Protein AF-A0A1D6FME1-F1 (afdb_monomer)

Solvent-accessible surface area (backbone atoms only — not comparable to full-atom values): 9270 Å² total; per-residue (Å²): 106,72,67,58,55,47,51,51,52,48,49,58,54,49,44,64,70,70,42,86,49,68,69,59,39,51,49,53,42,50,51,54,16,51,52,27,38,52,53,13,53,53,43,39,75,75,68,51,72,83,34,79,93,74,58,26,70,36,45,51,28,34,52,51,11,54,50,34,51,51,50,50,53,51,46,43,42,42,75,70,69,57,60,49,79,87,48,49,49,59,48,29,30,60,70,31,39,67,59,52,49,54,48,56,73,67,40,47,66,65,52,58,40,48,69,48,47,63,96,42,88,90,44,19,47,53,59,52,53,45,52,50,39,20,61,75,58,76,30,67,71,57,12,53,51,50,52,54,50,49,51,54,50,50,50,28,51,53,22,41,52,35,55,77,68,68,62,69,86,80,133

pLDDT: mean 84.43, std 9.52, range [51.56, 96.75]

Organism: Zea mays (NCBI:txid4577)

Mean predicted aligned error: 7.83 Å

Sequence (171 aa):
MAVVTCFVGLFFGHVLIHCKNHSQRMLIWLLASVVLTISAYLVLLLGMPFSKPLYTVNYMLLTGGVSGFLLLLLYYIVDVIHIKKPFVLFQWMGMNALIVYVLAACELFPTLIQGFYWRSPENNLVDVTESLLQAIFQSKRWGTLVFVLLEIVFWCLAAGFLHMKGVYLKL

Structure (mmCIF, N/CA/C/O backbo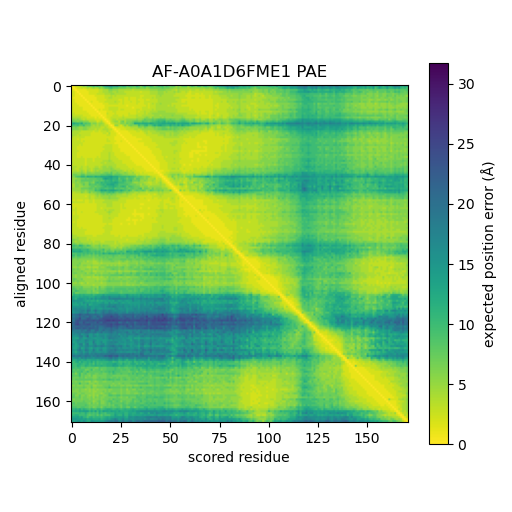ne):
data_AF-A0A1D6FME1-F1
#
_entry.id   AF-A0A1D6FME1-F1
#
loop_
_atom_site.group_PDB
_atom_site.id
_atom_site.type_symbol
_atom_site.label_atom_id
_atom_site.label_alt_id
_atom_site.label_comp_id
_atom_site.label_asym_id
_atom_site.label_entity_id
_atom_site.label_seq_id
_atom_site.pdbx_PDB_ins_code
_atom_site.Cartn_x
_atom_site.Cartn_y
_atom_site.Cartn_z
_atom_site.occupancy
_atom_site.B_iso_or_equiv
_atom_site.auth_seq_id
_atom_site.auth_comp_id
_atom_site.auth_asym_id
_atom_site.auth_atom_id
_atom_site.pdbx_PDB_model_num
ATOM 1 N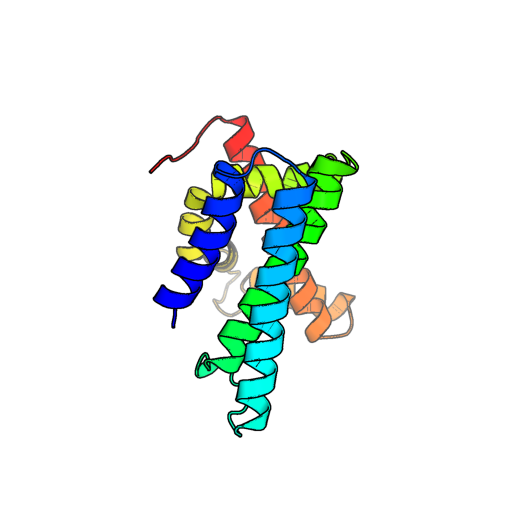 N . MET A 1 1 ? -5.558 -18.234 -4.008 1.00 75.19 1 MET A N 1
ATOM 2 C CA . MET A 1 1 ? -4.825 -17.218 -3.216 1.00 75.19 1 MET A CA 1
ATOM 3 C C . MET A 1 1 ? -5.478 -15.843 -3.277 1.00 75.19 1 MET A C 1
ATOM 5 O O . MET A 1 1 ? -5.856 -15.346 -2.228 1.00 75.19 1 MET A O 1
ATOM 9 N N . ALA A 1 2 ? -5.718 -15.276 -4.467 1.00 82.06 2 ALA A N 1
ATOM 10 C CA . ALA A 1 2 ? -6.336 -13.947 -4.625 1.00 82.06 2 ALA A CA 1
ATOM 11 C C . ALA A 1 2 ? -7.697 -13.770 -3.911 1.00 82.06 2 ALA A C 1
ATOM 13 O O . ALA A 1 2 ? -7.972 -12.725 -3.325 1.00 82.06 2 ALA A O 1
ATOM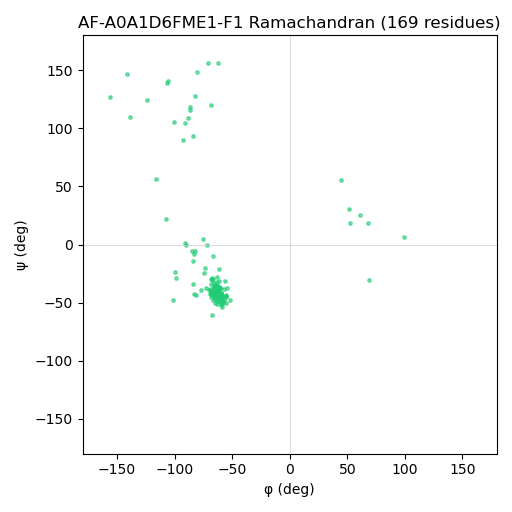 14 N N . VAL A 1 3 ? -8.536 -14.811 -3.904 1.00 86.81 3 VAL A N 1
ATOM 15 C CA . VAL A 1 3 ? -9.827 -14.798 -3.193 1.00 86.81 3 VAL A CA 1
ATOM 16 C C . VAL A 1 3 ? -9.629 -14.650 -1.679 1.00 86.81 3 VAL A C 1
ATOM 18 O O . VAL A 1 3 ? -10.311 -13.858 -1.041 1.00 86.81 3 VAL A O 1
ATOM 21 N N . VAL A 1 4 ? -8.646 -15.350 -1.101 1.00 87.06 4 VAL A N 1
ATOM 22 C CA . VAL A 1 4 ? -8.357 -15.291 0.342 1.00 87.06 4 VAL A CA 1
ATOM 23 C C . VAL A 1 4 ? -7.843 -13.908 0.734 1.00 87.06 4 VAL A C 1
ATOM 25 O O . VAL A 1 4 ? -8.311 -13.341 1.715 1.00 87.06 4 VAL A O 1
ATOM 28 N N . THR A 1 5 ? -6.947 -13.313 -0.057 1.00 88.75 5 THR A N 1
ATOM 29 C CA . THR A 1 5 ? -6.493 -11.934 0.184 1.00 88.75 5 THR A CA 1
ATOM 30 C C . THR A 1 5 ? -7.609 -10.912 0.052 1.00 88.75 5 THR A C 1
ATOM 32 O O . THR A 1 5 ? -7.646 -9.956 0.822 1.00 88.75 5 THR A O 1
ATOM 35 N N . CYS A 1 6 ? -8.543 -11.126 -0.879 1.00 91.00 6 CYS A N 1
ATOM 36 C CA . CYS A 1 6 ? -9.729 -10.288 -1.002 1.00 91.00 6 CYS A CA 1
ATOM 37 C C . CYS A 1 6 ? -10.588 -10.374 0.266 1.00 91.00 6 CYS A C 1
ATOM 39 O O . CYS A 1 6 ? -10.930 -9.340 0.831 1.00 91.00 6 CYS A O 1
ATOM 41 N N . PHE A 1 7 ? -10.846 -11.581 0.781 1.00 93.25 7 PHE A N 1
ATOM 42 C CA . PHE A 1 7 ? -11.581 -11.757 2.036 1.00 93.25 7 PHE A CA 1
ATOM 43 C C . PHE A 1 7 ? -10.872 -11.142 3.244 1.00 93.25 7 PHE A C 1
ATOM 45 O O . PHE A 1 7 ? -11.535 -10.530 4.078 1.00 93.25 7 PHE A O 1
ATOM 52 N N . VAL A 1 8 ? -9.541 -11.245 3.330 1.00 92.44 8 VAL A N 1
ATOM 53 C CA . VAL A 1 8 ? -8.768 -10.552 4.372 1.00 92.44 8 VAL A CA 1
ATOM 54 C C . VAL A 1 8 ? -8.990 -9.041 4.268 1.00 92.44 8 VAL A C 1
ATOM 56 O O . VAL A 1 8 ? -9.353 -8.415 5.259 1.00 92.44 8 VAL A O 1
ATOM 59 N N . GLY A 1 9 ? -8.867 -8.454 3.075 1.00 92.50 9 GLY A N 1
ATOM 60 C CA . GLY A 1 9 ? -9.141 -7.029 2.863 1.00 92.50 9 GLY A CA 1
ATOM 61 C C . GLY A 1 9 ? -10.577 -6.630 3.229 1.00 92.50 9 GLY A C 1
ATOM 62 O O . GLY A 1 9 ? -10.785 -5.644 3.940 1.00 92.50 9 GLY A O 1
ATOM 63 N N . LEU A 1 10 ? -11.563 -7.433 2.818 1.00 93.81 10 LEU A N 1
ATOM 64 C CA . LEU A 1 10 ? -12.971 -7.239 3.172 1.00 93.81 10 LEU A CA 1
ATOM 65 C C . LEU A 1 10 ? -13.193 -7.303 4.683 1.00 93.81 10 LEU A C 1
ATOM 67 O O . LEU A 1 10 ? -13.967 -6.508 5.202 1.00 93.81 10 LEU A O 1
ATOM 71 N N . PHE A 1 11 ? -12.496 -8.181 5.407 1.00 94.31 11 PHE A N 1
ATOM 72 C CA . PHE A 1 11 ? -12.564 -8.236 6.867 1.00 94.31 11 PHE A CA 1
ATOM 73 C C . PHE A 1 11 ? -12.079 -6.926 7.507 1.00 94.31 11 PHE A C 1
ATOM 75 O O . PHE A 1 11 ? -12.783 -6.356 8.345 1.00 94.31 11 PHE A O 1
ATOM 82 N N . PHE A 1 12 ? -10.931 -6.391 7.075 1.00 92.81 12 PHE A N 1
ATOM 83 C CA . PHE A 1 12 ? -10.444 -5.094 7.564 1.00 92.81 12 PHE A CA 1
ATOM 84 C C . PHE A 1 12 ? -11.443 -3.960 7.268 1.00 92.81 12 PHE A C 1
ATOM 86 O O . PHE A 1 12 ? -11.709 -3.138 8.151 1.00 92.81 12 PHE A O 1
ATOM 93 N N . GLY A 1 13 ? -12.048 -3.952 6.073 1.00 91.69 13 GLY A N 1
ATOM 94 C CA . GLY A 1 13 ? -13.099 -3.000 5.689 1.00 91.69 13 GLY A CA 1
ATOM 95 C C . GLY A 1 13 ? -14.420 -3.191 6.445 1.00 91.69 13 GLY A C 1
ATOM 96 O O . GLY A 1 13 ? -15.095 -2.226 6.791 1.00 91.69 13 GLY A O 1
ATOM 97 N N . HIS A 1 14 ? -14.782 -4.421 6.790 1.00 94.00 14 HIS A N 1
ATOM 98 C CA . HIS A 1 14 ? -15.972 -4.703 7.584 1.00 94.00 14 HIS A CA 1
ATOM 99 C C . HIS A 1 14 ? -15.830 -4.149 9.009 1.00 94.00 14 HIS A C 1
ATOM 101 O O . HIS A 1 14 ? -16.751 -3.506 9.519 1.00 94.00 14 HIS A O 1
ATOM 107 N N . VAL A 1 15 ? -14.654 -4.332 9.623 1.00 93.12 15 VAL A N 1
ATOM 108 C CA . VAL A 1 15 ? -14.307 -3.765 10.939 1.00 93.12 15 VAL A CA 1
ATOM 109 C C . VAL A 1 15 ? -14.301 -2.232 10.902 1.00 93.12 15 VAL A C 1
ATOM 111 O O . VAL A 1 15 ? -14.768 -1.605 11.852 1.00 93.12 15 VAL A O 1
ATOM 114 N N . LEU A 1 16 ? -13.838 -1.625 9.800 1.00 90.62 16 LEU A N 1
ATOM 115 C CA . LEU A 1 16 ? -13.872 -0.171 9.586 1.00 90.62 16 LEU A CA 1
ATOM 116 C C . LEU A 1 16 ? -15.290 0.405 9.724 1.00 90.62 16 LEU A C 1
ATOM 118 O O . LEU A 1 16 ? -15.462 1.456 10.338 1.00 90.62 16 LEU A O 1
ATOM 122 N N . ILE A 1 17 ? -16.282 -0.278 9.145 1.00 90.00 17 ILE A N 1
ATOM 123 C CA . ILE A 1 17 ? -17.671 0.198 9.063 1.00 90.00 17 ILE A CA 1
ATOM 124 C C . ILE A 1 17 ? -18.452 -0.110 10.349 1.00 90.00 17 ILE A C 1
ATOM 126 O O . ILE A 1 17 ? -19.206 0.736 10.830 1.00 90.00 17 ILE A O 1
ATOM 130 N N . HIS A 1 18 ? -18.288 -1.309 10.916 1.00 89.94 18 HIS A N 1
ATOM 131 C CA . HIS A 1 18 ? -19.127 -1.776 12.027 1.00 89.94 18 HIS A CA 1
ATOM 132 C C . HIS A 1 18 ? -18.660 -1.298 13.405 1.00 89.94 18 HIS A C 1
ATOM 134 O O . HIS A 1 18 ? -19.485 -1.046 14.286 1.00 89.94 18 HIS A O 1
ATOM 140 N N . CYS A 1 19 ? -17.352 -1.160 13.626 1.00 86.94 19 CYS A N 1
ATOM 141 C CA . CYS A 1 19 ? -16.826 -0.776 14.932 1.00 86.94 19 CYS A CA 1
ATOM 142 C C . CYS A 1 19 ? -16.692 0.750 15.018 1.00 86.94 19 CYS A C 1
ATOM 144 O O . CYS A 1 19 ? -15.762 1.327 14.476 1.00 86.94 19 CYS A O 1
ATOM 146 N N . LYS A 1 20 ? -17.588 1.439 15.731 1.00 81.94 20 LYS A N 1
ATOM 147 C CA . LYS A 1 20 ? -17.538 2.915 15.816 1.00 81.94 20 LYS A CA 1
ATOM 148 C C . LYS A 1 20 ? -16.417 3.455 16.716 1.00 81.94 20 LYS A C 1
ATOM 150 O O . LYS A 1 20 ? -15.964 4.575 16.514 1.00 81.94 20 LYS A O 1
ATOM 155 N N . ASN A 1 21 ? -15.941 2.663 17.678 1.00 90.94 21 ASN A N 1
ATOM 156 C CA . ASN A 1 21 ? -14.899 3.083 18.617 1.00 90.94 21 ASN A CA 1
ATOM 157 C C . ASN A 1 21 ? -13.489 2.939 18.021 1.00 90.94 21 ASN A C 1
ATOM 159 O O . ASN A 1 21 ? -13.090 1.843 17.617 1.00 90.94 21 ASN A O 1
ATOM 163 N N . HIS A 1 22 ? -12.703 4.021 18.069 1.00 87.19 22 HIS A N 1
ATOM 164 C CA . HIS A 1 22 ? -11.319 4.073 17.576 1.00 87.19 22 HIS A CA 1
ATOM 165 C C . HIS A 1 22 ? -10.426 2.991 18.205 1.00 87.19 22 HIS A C 1
ATOM 167 O O . HIS A 1 22 ? -9.792 2.214 17.491 1.00 87.19 22 HIS A O 1
ATOM 173 N N . SER A 1 23 ? -10.436 2.875 19.537 1.00 88.25 23 SER A N 1
ATOM 174 C CA . SER A 1 23 ? -9.584 1.922 20.261 1.00 88.25 23 SER A CA 1
ATOM 175 C C . SER A 1 23 ? -9.929 0.465 19.947 1.00 88.25 23 SER A C 1
ATOM 177 O O . SER A 1 23 ? -9.035 -0.361 19.785 1.00 88.25 23 SER A O 1
ATOM 179 N N . GLN A 1 24 ? -11.221 0.145 19.806 1.00 90.94 24 GLN A N 1
ATOM 180 C CA . GLN A 1 24 ? -11.667 -1.212 19.471 1.00 90.94 24 GLN A CA 1
ATOM 181 C C . GLN A 1 24 ? -11.268 -1.596 18.044 1.00 90.94 24 GLN A C 1
ATOM 183 O O . GLN A 1 24 ? -10.763 -2.695 17.830 1.00 90.94 24 GLN A O 1
ATOM 188 N N . ARG A 1 25 ? -11.422 -0.679 17.079 1.00 91.81 25 ARG A N 1
ATOM 189 C CA . ARG A 1 25 ? -10.969 -0.892 15.697 1.00 91.81 25 ARG A CA 1
ATOM 190 C C . ARG A 1 25 ? -9.479 -1.181 15.622 1.00 91.81 25 ARG A C 1
ATOM 192 O O . ARG A 1 25 ? -9.075 -2.167 15.012 1.00 91.81 25 ARG A O 1
ATOM 199 N N . MET A 1 26 ? -8.679 -0.332 16.265 1.00 92.12 26 MET A N 1
ATOM 200 C CA . MET A 1 26 ? -7.226 -0.474 16.285 1.00 92.12 26 MET A CA 1
ATOM 201 C C . MET A 1 26 ? -6.802 -1.808 16.897 1.00 92.12 26 MET A C 1
ATOM 203 O O . MET A 1 26 ? -5.936 -2.480 16.345 1.00 92.12 26 MET A O 1
ATOM 207 N N . LEU A 1 27 ? -7.445 -2.220 17.992 1.00 93.56 27 LEU A N 1
ATOM 208 C CA . LEU A 1 27 ? -7.152 -3.485 18.656 1.00 93.56 27 LEU A CA 1
ATOM 209 C C . LEU A 1 27 ? -7.501 -4.693 17.776 1.00 93.56 27 LEU A C 1
ATOM 211 O O . LEU A 1 27 ? -6.683 -5.600 17.651 1.00 93.56 27 LEU A O 1
ATOM 215 N N . ILE A 1 28 ? -8.665 -4.696 17.118 1.00 94.00 28 ILE A N 1
ATOM 216 C CA . ILE A 1 28 ? -9.070 -5.791 16.219 1.00 94.00 28 ILE A CA 1
ATOM 217 C C . ILE A 1 28 ? -8.122 -5.892 15.021 1.00 94.00 28 ILE A C 1
ATOM 219 O O . ILE A 1 28 ? -7.687 -6.986 14.668 1.00 94.00 28 ILE A O 1
ATOM 223 N N . TRP A 1 29 ? -7.767 -4.763 14.408 1.00 95.06 29 TRP A N 1
ATOM 224 C CA . TRP A 1 29 ? -6.819 -4.741 13.296 1.00 95.06 29 TRP A CA 1
ATOM 225 C C . TRP A 1 29 ? -5.418 -5.180 13.705 1.00 95.06 29 TRP A C 1
ATOM 227 O O . TRP A 1 29 ? -4.782 -5.931 12.965 1.00 95.06 29 TRP A O 1
ATOM 237 N N . LEU A 1 30 ? -4.950 -4.760 14.881 1.00 95.50 30 LEU A N 1
ATOM 238 C CA . LEU A 1 30 ? -3.670 -5.196 15.428 1.00 95.50 30 LEU A CA 1
ATOM 239 C C . LEU A 1 30 ? -3.673 -6.709 15.673 1.00 95.50 30 LEU A C 1
ATOM 241 O O . LEU A 1 30 ? -2.774 -7.394 15.194 1.00 95.50 30 LEU A O 1
ATOM 245 N N . LEU A 1 31 ? -4.704 -7.243 16.334 1.00 95.69 31 LEU A N 1
ATOM 246 C CA . LEU A 1 31 ? -4.845 -8.683 16.567 1.00 95.69 31 LEU A CA 1
ATOM 247 C C . LEU A 1 31 ? -4.871 -9.469 15.254 1.00 95.69 31 LEU A C 1
ATOM 249 O O . LEU A 1 31 ? -4.115 -10.425 15.104 1.00 95.69 31 LEU A O 1
ATOM 253 N N . ALA A 1 32 ? -5.685 -9.049 14.285 1.00 95.25 32 ALA A N 1
ATOM 254 C CA . ALA A 1 32 ? -5.763 -9.709 12.985 1.00 95.25 32 ALA A CA 1
ATOM 255 C C . ALA A 1 32 ? -4.411 -9.694 12.252 1.00 95.25 32 ALA A C 1
ATOM 257 O O . ALA A 1 32 ? -3.991 -10.714 11.709 1.00 95.25 32 ALA A O 1
ATOM 258 N N . SER A 1 33 ? -3.69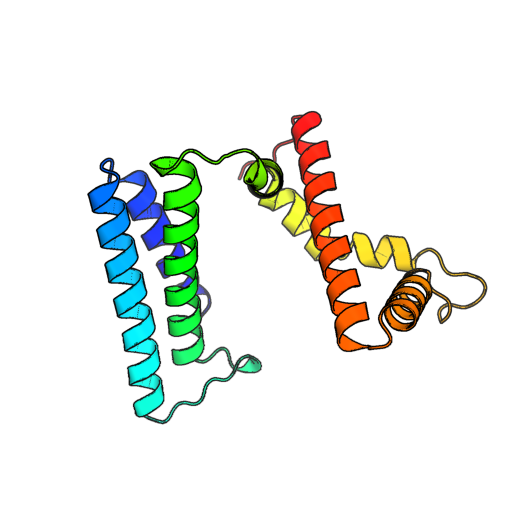8 -8.566 12.286 1.00 95.75 33 SER A N 1
ATOM 259 C CA . SER A 1 33 ? -2.382 -8.423 11.648 1.00 95.75 33 SER A CA 1
ATOM 260 C C . SER A 1 33 ? -1.326 -9.313 12.306 1.00 95.75 33 SER A C 1
ATOM 262 O O . SER A 1 33 ? -0.578 -9.987 11.601 1.00 95.75 33 SER A O 1
ATOM 264 N N . VAL A 1 34 ? -1.306 -9.371 13.643 1.00 96.56 34 VAL A N 1
ATOM 265 C CA . VAL A 1 34 ? -0.411 -10.240 14.424 1.00 96.56 34 VAL A CA 1
ATOM 266 C C . VAL A 1 34 ? -0.697 -11.717 14.148 1.00 96.56 34 VAL A C 1
ATOM 268 O O . VAL A 1 34 ? 0.228 -12.491 13.916 1.00 96.56 34 VAL A O 1
ATOM 271 N N . VAL A 1 35 ? -1.969 -12.125 14.127 1.00 96.75 35 VAL A N 1
ATOM 272 C CA . VAL A 1 35 ? -2.344 -13.516 13.826 1.00 96.75 35 VAL A CA 1
ATOM 273 C C . VAL A 1 35 ? -1.896 -13.901 12.415 1.00 96.75 35 VAL A C 1
ATOM 275 O O . VAL A 1 35 ? -1.312 -14.970 12.230 1.00 96.75 35 VAL A O 1
ATOM 278 N N . LEU A 1 36 ? -2.094 -13.023 11.428 1.00 94.94 36 LEU A N 1
ATOM 279 C CA . LEU A 1 36 ? -1.654 -13.265 10.054 1.00 94.94 36 LEU A CA 1
ATOM 280 C C . LEU A 1 36 ? -0.127 -13.399 9.952 1.00 94.94 36 LEU A C 1
ATOM 282 O O . LEU A 1 36 ? 0.349 -14.362 9.352 1.00 94.94 36 LEU A O 1
ATOM 286 N N . THR A 1 37 ? 0.658 -12.518 10.579 1.00 95.06 37 THR A N 1
ATOM 287 C CA . THR A 1 37 ? 2.128 -12.619 10.523 1.00 95.06 37 THR A CA 1
ATOM 288 C C . THR A 1 37 ? 2.680 -13.824 11.283 1.00 95.06 37 THR A C 1
ATOM 290 O O . THR A 1 37 ? 3.600 -14.477 10.787 1.00 95.06 37 THR A O 1
ATOM 293 N N . ILE A 1 38 ? 2.106 -14.179 12.437 1.00 95.94 38 ILE A N 1
ATOM 294 C CA . ILE A 1 38 ? 2.491 -15.392 13.175 1.00 95.94 38 ILE A CA 1
ATOM 295 C C . ILE A 1 38 ? 2.158 -16.639 12.353 1.00 95.94 38 ILE A C 1
ATOM 297 O O . ILE A 1 38 ? 2.995 -17.532 12.228 1.00 95.94 38 ILE A O 1
ATOM 301 N N . SER A 1 39 ? 0.967 -16.692 11.749 1.00 93.62 39 SER A N 1
ATOM 302 C CA . SER A 1 39 ? 0.569 -17.823 10.905 1.00 93.62 39 SER A CA 1
ATOM 303 C C . SER A 1 39 ? 1.484 -17.983 9.689 1.00 93.62 39 SER A C 1
ATOM 305 O O . SER A 1 39 ? 1.839 -19.105 9.340 1.00 93.62 39 SER A O 1
ATOM 307 N N . ALA A 1 40 ? 1.952 -16.878 9.102 1.00 93.38 40 ALA A N 1
ATOM 308 C CA . ALA A 1 40 ? 2.956 -16.900 8.047 1.00 93.38 40 ALA A CA 1
ATOM 309 C C . ALA A 1 40 ? 4.248 -17.581 8.536 1.00 93.38 40 ALA A C 1
ATOM 311 O O . ALA A 1 40 ? 4.690 -18.586 7.976 1.00 93.38 40 ALA A O 1
ATOM 312 N N . TYR A 1 41 ? 4.801 -17.105 9.654 1.00 93.12 41 TYR A N 1
ATOM 313 C CA . TYR A 1 41 ? 6.025 -17.667 10.223 1.00 93.12 41 TYR A CA 1
ATOM 314 C C . TYR A 1 41 ? 5.883 -19.147 10.613 1.00 93.12 41 TYR A C 1
ATOM 316 O O . TYR A 1 41 ? 6.796 -19.934 10.379 1.00 93.12 41 TYR A O 1
ATOM 324 N N . LEU A 1 42 ? 4.726 -19.570 11.126 1.00 93.56 42 LEU A N 1
ATOM 325 C CA . LEU A 1 42 ? 4.469 -20.982 11.415 1.00 93.56 42 LEU A CA 1
ATOM 326 C C . LEU A 1 42 ? 4.541 -21.843 10.144 1.00 93.56 42 LEU A C 1
ATOM 328 O O . LEU A 1 42 ? 5.153 -22.907 10.143 1.00 93.56 42 LEU A O 1
ATOM 332 N N . VAL A 1 43 ? 3.964 -21.364 9.042 1.00 91.56 43 VAL A N 1
ATOM 333 C CA . VAL A 1 43 ? 4.005 -22.053 7.744 1.00 91.56 43 VAL A CA 1
ATOM 334 C C . VAL A 1 43 ? 5.426 -22.083 7.163 1.00 91.56 43 VAL A C 1
ATOM 336 O O . VAL A 1 43 ? 5.785 -23.041 6.477 1.00 91.56 43 VAL A O 1
ATOM 339 N N . LEU A 1 44 ? 6.261 -21.087 7.478 1.00 91.62 44 LEU A N 1
ATOM 340 C CA . LEU A 1 44 ? 7.693 -21.121 7.166 1.00 91.62 44 LEU A CA 1
ATOM 341 C C . LEU A 1 44 ? 8.399 -22.271 7.892 1.00 91.62 44 LEU A C 1
ATOM 343 O O . LEU A 1 44 ? 9.169 -23.000 7.270 1.00 91.62 44 LEU A O 1
ATOM 347 N N . LEU A 1 45 ? 8.125 -22.447 9.190 1.00 90.88 45 LEU A N 1
ATOM 348 C CA . LEU A 1 45 ? 8.718 -23.515 10.005 1.00 90.88 45 LEU A CA 1
ATOM 349 C C . LEU A 1 45 ? 8.313 -24.914 9.519 1.00 90.88 45 LEU A C 1
ATOM 351 O O . LEU A 1 45 ? 9.090 -25.853 9.654 1.00 90.88 45 LEU A O 1
ATOM 355 N N . LEU A 1 46 ? 7.136 -25.044 8.899 1.00 90.38 46 LEU A N 1
ATOM 356 C CA . LEU A 1 46 ? 6.678 -26.277 8.245 1.00 90.38 46 LEU A CA 1
ATOM 357 C C . LEU A 1 46 ? 7.419 -26.591 6.927 1.00 90.38 46 LEU A C 1
ATOM 359 O O . LEU A 1 46 ? 7.138 -27.608 6.298 1.00 90.38 46 LEU A O 1
ATOM 363 N N . GLY A 1 47 ? 8.366 -25.745 6.505 1.00 88.56 47 GLY A N 1
ATOM 364 C CA . GLY A 1 47 ? 9.277 -26.013 5.388 1.00 88.56 47 GLY A CA 1
ATOM 365 C C . GLY A 1 47 ? 8.888 -25.373 4.054 1.00 88.56 47 GLY A C 1
ATOM 366 O O . GLY A 1 47 ? 9.552 -25.626 3.051 1.00 88.56 47 GLY A O 1
ATOM 367 N N . MET A 1 48 ? 7.848 -24.531 4.005 1.00 86.94 48 MET A N 1
ATOM 368 C CA . MET A 1 48 ? 7.482 -23.813 2.777 1.00 86.94 48 MET A CA 1
ATOM 369 C C . MET A 1 48 ? 8.265 -22.494 2.627 1.00 86.94 48 MET A C 1
ATOM 371 O O . MET A 1 48 ? 8.041 -21.564 3.411 1.00 86.94 48 MET A O 1
ATOM 375 N N . PRO A 1 49 ? 9.123 -22.346 1.597 1.00 88.12 49 PRO A N 1
ATOM 376 C CA . PRO A 1 49 ? 9.896 -21.127 1.397 1.00 88.12 49 PRO A CA 1
ATOM 377 C C . PRO A 1 49 ? 9.027 -19.949 0.933 1.00 88.12 49 PRO A C 1
ATOM 379 O O . PRO A 1 49 ? 7.973 -20.098 0.301 1.00 88.12 49 PRO A O 1
ATOM 382 N N . PHE A 1 50 ? 9.509 -18.734 1.199 1.00 84.69 50 PHE A N 1
ATOM 383 C CA . PHE A 1 50 ? 8.936 -17.528 0.609 1.00 84.69 50 PHE A CA 1
ATOM 384 C C . PHE A 1 50 ? 9.211 -17.508 -0.893 1.00 84.69 50 PHE A C 1
ATOM 386 O O . PHE A 1 50 ? 10.360 -17.515 -1.327 1.00 84.69 50 PHE A O 1
ATOM 393 N N . SER A 1 51 ? 8.157 -17.478 -1.705 1.00 86.25 51 SER A N 1
ATOM 394 C CA . SER A 1 51 ? 8.283 -17.417 -3.161 1.00 86.25 51 SER A CA 1
ATOM 395 C C . SER A 1 51 ? 7.258 -16.450 -3.728 1.00 86.25 51 SER A C 1
ATOM 397 O O . SER A 1 51 ? 6.059 -16.725 -3.732 1.00 86.25 51 SER A O 1
ATOM 399 N N . LYS A 1 52 ? 7.753 -15.311 -4.228 1.00 80.56 52 LYS A N 1
ATOM 400 C CA . LYS A 1 52 ? 6.936 -14.279 -4.878 1.00 80.56 52 LYS A CA 1
ATOM 401 C C . LYS A 1 52 ? 6.271 -14.775 -6.177 1.00 80.56 52 LYS A C 1
ATOM 403 O O . LYS A 1 52 ? 5.079 -14.521 -6.317 1.00 80.56 52 LYS A O 1
ATOM 408 N N . PRO A 1 53 ? 6.951 -15.516 -7.084 1.00 82.56 53 PRO A N 1
ATOM 409 C CA . PRO A 1 53 ? 6.334 -15.972 -8.337 1.00 82.56 53 PRO A CA 1
ATOM 410 C C . PRO A 1 53 ? 5.202 -16.981 -8.127 1.00 82.56 53 PRO A C 1
ATOM 412 O O . PRO A 1 53 ? 4.198 -16.945 -8.825 1.00 82.56 53 PRO A O 1
ATOM 415 N N . LEU A 1 54 ? 5.353 -17.860 -7.133 1.00 80.31 54 LEU A N 1
ATOM 416 C CA . LEU A 1 54 ? 4.361 -18.883 -6.791 1.00 80.31 54 LEU A CA 1
ATOM 417 C C . LEU A 1 54 ? 3.267 -18.365 -5.851 1.00 80.31 54 LEU A C 1
ATOM 419 O O . LEU A 1 54 ? 2.334 -19.103 -5.545 1.00 80.31 54 LEU A O 1
ATOM 423 N N . TYR A 1 55 ? 3.400 -17.124 -5.368 1.00 82.44 55 TYR A N 1
ATOM 424 C CA . TYR A 1 55 ? 2.489 -16.493 -4.417 1.00 82.44 55 TYR A CA 1
ATOM 425 C C . TYR A 1 55 ? 2.103 -17.445 -3.268 1.00 82.44 55 TYR A C 1
ATOM 427 O O . TYR A 1 55 ? 0.931 -17.762 -3.042 1.00 82.44 55 TYR A O 1
ATOM 435 N N . THR A 1 56 ? 3.123 -17.973 -2.580 1.00 89.56 56 THR A N 1
ATOM 436 C CA . THR A 1 56 ? 2.940 -19.028 -1.571 1.00 89.56 56 THR A CA 1
ATOM 437 C C . THR A 1 56 ? 2.077 -18.565 -0.397 1.00 89.56 56 THR A C 1
ATOM 439 O O . THR A 1 56 ? 1.990 -17.375 -0.094 1.00 89.56 56 THR A O 1
ATOM 442 N N . VAL A 1 57 ? 1.444 -19.514 0.303 1.00 89.56 57 VAL A N 1
ATOM 443 C CA . VAL A 1 57 ? 0.532 -19.229 1.430 1.00 89.56 57 VAL A CA 1
ATOM 444 C C . VAL A 1 57 ? 1.208 -18.391 2.508 1.00 89.56 57 VAL A C 1
ATOM 446 O O . VAL A 1 57 ? 0.657 -17.386 2.943 1.00 89.56 57 VAL A O 1
ATOM 449 N N . ASN A 1 58 ? 2.436 -18.747 2.874 1.00 91.12 58 ASN A N 1
ATOM 450 C CA . ASN A 1 58 ? 3.236 -17.990 3.827 1.00 91.12 58 ASN A CA 1
ATOM 451 C C . ASN A 1 58 ? 3.495 -16.544 3.349 1.00 91.12 58 ASN A C 1
ATOM 453 O O . ASN A 1 58 ? 3.283 -15.588 4.092 1.00 91.12 58 ASN A O 1
ATOM 457 N N . TYR A 1 59 ? 3.862 -16.357 2.076 1.00 91.00 59 TYR A N 1
ATOM 458 C CA . TYR A 1 59 ? 4.068 -15.021 1.506 1.00 91.00 59 TYR A CA 1
ATOM 459 C C . TYR A 1 59 ? 2.784 -14.174 1.523 1.00 91.00 59 TYR A C 1
ATOM 461 O O . TYR A 1 59 ? 2.812 -12.996 1.886 1.00 91.00 59 TYR A O 1
ATOM 469 N N . MET A 1 60 ? 1.645 -14.780 1.188 1.00 91.62 60 MET A N 1
ATOM 470 C CA . MET A 1 60 ? 0.333 -14.135 1.234 1.00 91.62 60 MET A CA 1
ATOM 471 C C . MET A 1 60 ? -0.047 -13.698 2.658 1.00 91.62 60 MET A C 1
ATOM 473 O O . MET A 1 60 ? -0.471 -12.563 2.862 1.00 91.62 60 MET A O 1
ATOM 477 N N . LEU A 1 61 ? 0.115 -14.582 3.646 1.00 92.69 61 LEU A N 1
ATOM 478 C CA . LEU A 1 61 ? -0.195 -14.291 5.049 1.00 92.69 61 LEU A CA 1
ATOM 479 C C . LEU A 1 61 ? 0.712 -13.186 5.602 1.00 92.69 61 LEU A C 1
ATOM 481 O O . LEU A 1 61 ? 0.231 -12.267 6.266 1.00 92.69 61 LEU A O 1
ATOM 485 N N . LEU A 1 62 ? 2.006 -13.228 5.266 1.00 94.06 62 LEU A N 1
ATOM 486 C CA . LEU A 1 62 ? 2.970 -12.214 5.681 1.00 94.06 62 LEU A CA 1
ATOM 487 C C . LEU A 1 62 ? 2.617 -10.845 5.097 1.00 94.06 62 LEU A C 1
ATOM 489 O O . LEU A 1 62 ? 2.524 -9.865 5.832 1.00 94.06 62 LEU A O 1
ATOM 493 N N . THR A 1 63 ? 2.400 -10.771 3.783 1.00 92.69 63 THR A N 1
ATOM 494 C CA . THR A 1 63 ? 2.061 -9.509 3.108 1.00 92.69 63 THR A CA 1
ATOM 495 C C . THR A 1 63 ? 0.713 -8.958 3.573 1.00 92.69 63 THR A C 1
ATOM 497 O O . THR A 1 63 ? 0.606 -7.756 3.810 1.00 92.69 63 THR A O 1
ATOM 500 N N . GLY A 1 64 ? -0.276 -9.826 3.811 1.00 92.88 64 GLY A N 1
ATOM 501 C CA . GLY A 1 64 ? -1.553 -9.458 4.422 1.00 92.88 64 GLY A CA 1
ATOM 502 C C . GLY A 1 64 ? -1.384 -8.859 5.821 1.00 92.88 64 GLY A C 1
ATOM 503 O O . GLY A 1 64 ? -1.866 -7.756 6.075 1.00 92.88 64 GLY A O 1
ATOM 504 N N . GLY A 1 65 ? -0.636 -9.520 6.708 1.00 94.62 65 GLY A N 1
ATOM 505 C CA . GLY A 1 65 ? -0.375 -9.015 8.059 1.00 94.62 65 GLY A CA 1
ATOM 506 C C . GLY A 1 65 ? 0.406 -7.695 8.072 1.00 94.62 65 GLY A C 1
ATOM 507 O O . GLY A 1 65 ? 0.014 -6.752 8.757 1.00 94.62 65 GLY A O 1
ATOM 508 N N . VAL A 1 66 ? 1.458 -7.576 7.255 1.00 95.38 66 VAL A N 1
ATOM 509 C CA . VAL A 1 66 ? 2.235 -6.330 7.108 1.00 95.38 66 VAL A CA 1
ATOM 510 C C . VAL A 1 66 ? 1.363 -5.188 6.580 1.00 95.38 66 VAL A C 1
ATOM 512 O O . VAL A 1 66 ? 1.445 -4.071 7.091 1.00 95.38 66 VAL A O 1
ATOM 515 N N . SER A 1 67 ? 0.484 -5.457 5.610 1.00 94.31 67 SER A N 1
ATOM 516 C CA . SER A 1 67 ? -0.457 -4.450 5.109 1.00 94.31 67 SER A CA 1
ATOM 517 C C . SER A 1 67 ? -1.451 -3.987 6.182 1.00 94.31 67 SER A C 1
ATOM 519 O O . SER A 1 67 ? -1.761 -2.799 6.246 1.00 94.31 67 SER A O 1
ATOM 521 N N . GLY A 1 68 ? -1.880 -4.883 7.078 1.00 94.81 68 GLY A N 1
ATOM 522 C CA . GLY A 1 68 ? -2.733 -4.547 8.218 1.00 94.81 68 GLY A CA 1
ATOM 523 C C . GLY A 1 68 ? -2.036 -3.648 9.246 1.00 94.81 68 GLY A C 1
ATOM 524 O O . GLY A 1 68 ? -2.628 -2.671 9.708 1.00 94.81 68 GLY A O 1
ATOM 525 N N . PHE A 1 69 ? -0.752 -3.888 9.537 1.00 95.88 69 PHE A N 1
ATOM 526 C CA . PHE A 1 69 ? 0.049 -2.976 10.366 1.00 95.88 69 PHE A CA 1
ATOM 527 C C . PHE A 1 69 ? 0.231 -1.604 9.715 1.00 95.88 69 PHE A C 1
ATOM 529 O O . PHE A 1 69 ? 0.141 -0.581 10.393 1.00 95.88 69 PHE A O 1
ATOM 536 N N . LEU A 1 70 ? 0.455 -1.570 8.401 1.00 95.06 70 LEU A N 1
ATOM 537 C CA . LEU A 1 70 ? 0.576 -0.320 7.657 1.00 95.06 70 LEU A CA 1
ATOM 538 C C . LEU A 1 70 ? -0.749 0.458 7.656 1.00 95.06 70 LEU A C 1
ATOM 540 O O . LEU A 1 70 ? -0.741 1.666 7.885 1.00 95.06 70 LEU A O 1
ATOM 544 N N . LEU A 1 71 ? -1.886 -0.227 7.496 1.00 93.75 71 LEU A N 1
ATOM 545 C CA . LEU A 1 71 ? -3.217 0.368 7.635 1.00 93.75 71 LEU A CA 1
ATOM 546 C C . LEU A 1 71 ? -3.431 0.948 9.039 1.00 93.75 71 LEU A C 1
ATOM 548 O O . LEU A 1 71 ? -3.908 2.073 9.165 1.00 93.75 71 LEU A O 1
ATOM 552 N N . LEU A 1 72 ? -3.054 0.210 10.089 1.00 94.62 72 LEU A N 1
ATOM 553 C CA . LEU A 1 72 ? -3.143 0.672 11.475 1.00 94.62 72 LEU A CA 1
ATOM 554 C C . LEU A 1 72 ? -2.314 1.944 11.703 1.00 94.62 72 LEU A C 1
ATOM 556 O O . LEU A 1 72 ? -2.797 2.888 12.328 1.00 94.62 72 LEU A O 1
ATOM 560 N N . LEU A 1 73 ? -1.086 1.977 11.181 1.00 94.00 73 LEU A N 1
ATOM 561 C CA . LEU A 1 73 ? -0.186 3.123 11.287 1.00 94.00 73 LEU A CA 1
ATOM 562 C C . LEU A 1 73 ? -0.748 4.348 10.559 1.00 94.00 73 LEU A C 1
ATOM 564 O O . LEU A 1 73 ? -0.804 5.431 11.139 1.00 94.00 73 LEU A O 1
ATOM 568 N N . LEU A 1 74 ? -1.210 4.178 9.317 1.00 91.75 74 LEU A N 1
ATOM 569 C CA . LEU A 1 74 ? -1.823 5.263 8.548 1.00 91.75 74 LEU A CA 1
ATOM 570 C C . LEU A 1 74 ? -3.086 5.789 9.233 1.00 91.75 74 LEU A C 1
ATOM 572 O O . LEU A 1 74 ? -3.256 7.000 9.361 1.00 91.75 74 LEU A O 1
ATOM 576 N N . TYR A 1 75 ? -3.934 4.888 9.730 1.00 91.50 75 TYR A N 1
ATOM 577 C CA . TYR A 1 75 ? -5.135 5.250 10.472 1.00 91.50 75 TYR A CA 1
ATOM 578 C C . TYR A 1 75 ? -4.809 6.054 11.732 1.00 91.50 75 TYR A C 1
ATOM 580 O O . TYR A 1 75 ? -5.413 7.092 11.980 1.00 91.50 75 TYR A O 1
ATOM 588 N N . TYR A 1 76 ? -3.817 5.621 12.510 1.00 92.12 76 TYR A N 1
ATOM 589 C CA . TYR A 1 76 ? -3.399 6.343 13.706 1.00 92.12 76 TYR A CA 1
ATOM 590 C C . TYR A 1 76 ? -2.923 7.766 13.373 1.00 92.12 76 TYR A C 1
ATOM 592 O O . TYR A 1 76 ? -3.369 8.733 13.989 1.00 92.12 76 TYR A O 1
ATOM 600 N N . ILE A 1 77 ? -2.080 7.926 12.350 1.00 92.25 77 ILE A N 1
ATOM 601 C CA . ILE A 1 77 ? -1.557 9.243 11.954 1.00 92.25 77 ILE A CA 1
ATOM 602 C C . ILE A 1 77 ? -2.676 10.175 11.458 1.00 92.25 77 ILE A C 1
ATOM 604 O O . ILE A 1 77 ? -2.725 11.348 11.841 1.00 92.25 77 ILE A O 1
ATOM 608 N N . VAL A 1 78 ? -3.574 9.670 10.610 1.00 89.94 78 VAL A N 1
ATOM 609 C CA . VAL A 1 78 ? -4.596 10.489 9.939 1.00 89.94 78 VAL A CA 1
ATOM 610 C C . VAL A 1 78 ? -5.798 10.765 10.842 1.00 89.94 78 VAL A C 1
ATOM 612 O O . VAL A 1 78 ? -6.270 11.905 10.896 1.00 89.94 78 VAL A O 1
ATOM 615 N N . ASP A 1 79 ? -6.286 9.754 11.561 1.00 88.94 79 ASP A N 1
ATOM 6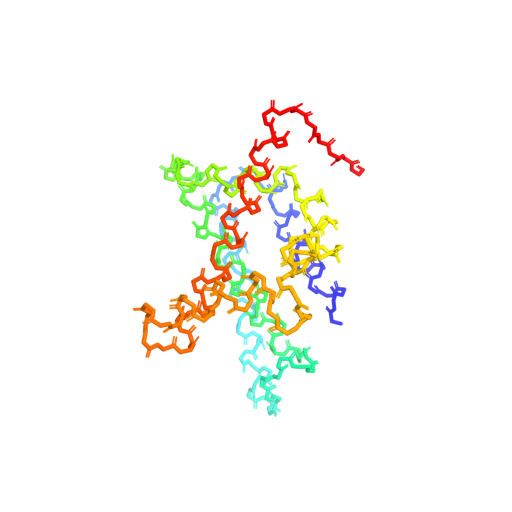16 C CA . ASP A 1 79 ? -7.538 9.837 12.315 1.00 88.94 79 ASP A CA 1
ATOM 617 C C . ASP A 1 79 ? -7.343 10.092 13.813 1.00 88.94 79 ASP A C 1
ATOM 619 O O . ASP A 1 79 ? -8.249 10.655 14.420 1.00 88.94 79 ASP A O 1
ATOM 623 N N . VAL A 1 80 ? -6.188 9.757 14.407 1.00 88.62 80 VAL A N 1
ATOM 624 C CA . VAL A 1 80 ? -5.910 10.032 15.834 1.00 88.62 80 VAL A CA 1
ATOM 625 C C . VAL A 1 80 ? -5.020 11.264 16.014 1.00 88.62 80 VAL A C 1
ATOM 627 O O . VAL A 1 80 ? -5.350 12.142 16.804 1.00 88.62 80 VAL A O 1
ATOM 630 N N . ILE A 1 81 ? -3.914 11.371 15.266 1.00 89.44 81 ILE A N 1
ATOM 631 C CA . ILE A 1 81 ? -3.001 12.536 15.340 1.00 89.44 81 ILE A CA 1
ATOM 632 C C . ILE A 1 81 ? -3.488 13.700 14.447 1.00 89.44 81 ILE A C 1
ATOM 634 O O . ILE A 1 81 ? -3.031 14.832 14.581 1.00 89.44 81 ILE A O 1
ATOM 638 N N . HIS A 1 82 ? -4.437 13.454 13.537 1.00 88.56 82 HIS A N 1
ATOM 639 C CA . HIS A 1 82 ? -5.012 14.458 12.629 1.00 88.56 82 HIS A CA 1
ATOM 640 C C . HIS A 1 82 ? -4.014 15.130 11.665 1.00 88.56 82 HIS A C 1
ATOM 642 O O . HIS A 1 82 ? -4.270 16.223 11.145 1.00 88.56 82 HIS A O 1
ATOM 648 N N . ILE A 1 83 ? -2.900 14.468 11.339 1.00 88.50 83 ILE A N 1
ATOM 649 C CA . ILE A 1 83 ? -1.938 14.970 10.349 1.00 88.50 83 ILE A CA 1
ATOM 650 C C . ILE A 1 83 ? -2.420 14.578 8.951 1.00 88.50 83 ILE A C 1
ATOM 652 O O . ILE A 1 83 ? -2.130 13.494 8.459 1.00 88.50 83 ILE A O 1
ATOM 656 N N . LYS A 1 84 ? -3.163 15.476 8.294 1.00 81.81 84 LYS A N 1
ATOM 657 C CA . LYS A 1 84 ? -3.781 15.200 6.980 1.00 81.81 84 LYS A CA 1
ATOM 658 C C . LYS A 1 84 ? -2.998 15.750 5.786 1.00 81.81 84 LYS A C 1
ATOM 660 O O . LYS A 1 84 ? -3.044 15.169 4.709 1.00 81.81 84 LYS A O 1
ATOM 665 N N . LYS A 1 85 ? -2.246 16.843 5.971 1.00 80.12 85 LYS A N 1
ATOM 666 C CA . LYS A 1 85 ? -1.588 17.598 4.884 1.00 80.12 85 LYS A CA 1
ATOM 667 C C . LYS A 1 85 ? -0.722 16.755 3.924 1.00 80.12 85 LYS A C 1
ATOM 669 O O . LYS A 1 85 ? -0.914 16.910 2.722 1.00 80.12 85 LYS A O 1
ATOM 674 N N . PRO A 1 86 ? 0.182 15.863 4.380 1.00 80.94 86 PRO A N 1
ATOM 675 C CA . PRO A 1 86 ? 1.005 15.074 3.456 1.00 80.94 86 PRO A CA 1
ATOM 676 C C . PRO A 1 86 ? 0.216 13.960 2.749 1.00 80.94 86 PRO A C 1
ATOM 678 O O . PRO A 1 86 ? 0.625 13.495 1.689 1.00 80.94 86 PRO A O 1
ATOM 681 N N . PHE A 1 87 ? -0.933 13.549 3.295 1.00 82.44 87 PHE A N 1
ATOM 682 C CA . PHE A 1 87 ? -1.740 12.451 2.757 1.00 82.44 87 PHE A CA 1
ATOM 683 C C . PHE A 1 87 ? -2.789 12.895 1.736 1.00 82.44 87 PHE A C 1
ATOM 685 O O . PHE A 1 87 ? -3.477 12.050 1.174 1.00 82.44 87 PHE A O 1
ATOM 692 N N . VAL A 1 88 ? -2.891 14.193 1.444 1.00 83.19 88 VAL A N 1
ATOM 693 C CA . VAL A 1 88 ? -3.848 14.728 0.462 1.00 83.19 88 VAL A CA 1
ATOM 694 C C . VAL A 1 88 ? -3.597 14.144 -0.937 1.00 83.19 88 VAL A C 1
ATOM 696 O O . VAL A 1 88 ? -4.549 13.796 -1.629 1.00 83.19 88 VAL A O 1
ATOM 699 N N . LEU A 1 89 ? -2.330 13.942 -1.325 1.00 83.75 89 LEU A N 1
ATOM 700 C CA . LEU A 1 89 ? -1.978 13.294 -2.598 1.00 83.75 89 LEU A CA 1
ATOM 701 C C . LEU A 1 89 ? -2.498 11.851 -2.662 1.00 83.75 89 LEU A C 1
ATOM 703 O O . LEU A 1 89 ? -3.141 11.456 -3.634 1.00 83.75 89 LEU A O 1
ATOM 707 N N . PHE A 1 90 ? -2.283 11.083 -1.591 1.00 84.06 90 PHE A N 1
ATOM 708 C CA . PHE A 1 90 ? -2.792 9.716 -1.481 1.00 84.06 90 PHE A CA 1
ATOM 709 C C . PHE A 1 90 ? -4.322 9.674 -1.427 1.00 84.06 90 PHE A C 1
ATOM 711 O O . PHE A 1 90 ? -4.929 8.752 -1.966 1.00 84.06 90 PHE A O 1
ATOM 718 N N . GLN A 1 91 ? -4.958 10.685 -0.831 1.00 86.00 91 GLN A N 1
ATOM 719 C CA . GLN A 1 91 ? -6.410 10.815 -0.805 1.00 86.00 91 GLN A CA 1
ATOM 720 C C . GLN A 1 91 ? -6.981 11.041 -2.210 1.00 86.00 91 GLN A C 1
ATOM 722 O O . GLN A 1 91 ? -7.938 10.363 -2.580 1.00 86.00 91 GLN A O 1
ATOM 727 N N . TRP A 1 92 ? -6.395 11.936 -3.013 1.00 87.56 92 TRP A N 1
ATOM 728 C CA . TRP A 1 92 ? -6.827 12.149 -4.401 1.00 87.56 92 TRP A CA 1
ATOM 729 C C . TRP A 1 92 ? -6.676 10.886 -5.243 1.00 87.56 92 TRP A C 1
ATOM 731 O O . TRP A 1 92 ? -7.595 10.523 -5.979 1.00 87.56 92 TRP A O 1
ATOM 741 N N . MET A 1 93 ? -5.551 10.187 -5.081 1.00 85.81 93 MET A N 1
ATOM 742 C CA . MET A 1 93 ? -5.321 8.897 -5.726 1.00 85.81 93 MET A CA 1
ATOM 743 C C . MET A 1 93 ? -6.371 7.860 -5.301 1.00 85.81 93 MET A C 1
ATOM 745 O O . MET A 1 93 ? -6.910 7.159 -6.151 1.00 85.81 93 MET A O 1
ATOM 749 N N . GLY A 1 94 ? -6.718 7.800 -4.012 1.00 85.44 94 GLY A N 1
ATOM 750 C CA . GLY A 1 94 ? -7.735 6.889 -3.482 1.00 85.44 94 GLY A CA 1
ATOM 751 C C . GLY A 1 94 ? -9.154 7.190 -3.974 1.00 85.44 94 GLY A C 1
ATOM 752 O O . GLY A 1 94 ? -9.893 6.270 -4.315 1.00 85.44 94 GLY A O 1
ATOM 753 N N . MET A 1 95 ? -9.537 8.467 -4.068 1.00 86.38 95 MET A N 1
ATOM 754 C CA . MET A 1 95 ? -10.866 8.875 -4.549 1.00 86.38 95 MET A CA 1
ATOM 755 C C . MET A 1 95 ? -11.084 8.559 -6.035 1.00 86.38 95 MET A C 1
ATOM 757 O O . MET A 1 95 ? -12.209 8.271 -6.435 1.00 86.38 95 MET A O 1
ATOM 761 N N . ASN A 1 96 ? -10.015 8.582 -6.835 1.00 89.12 96 ASN A N 1
ATOM 762 C CA . ASN A 1 96 ? -10.037 8.279 -8.268 1.00 89.12 96 ASN A CA 1
ATOM 763 C C . ASN A 1 96 ? -9.385 6.927 -8.601 1.00 89.12 96 ASN A C 1
ATOM 765 O O . ASN A 1 96 ? -8.977 6.703 -9.741 1.00 89.12 96 ASN A O 1
ATOM 769 N N . ALA A 1 97 ? -9.301 6.015 -7.625 1.00 86.81 97 ALA A N 1
ATOM 770 C CA . ALA A 1 97 ? -8.514 4.789 -7.737 1.00 86.81 97 ALA A CA 1
ATOM 771 C C . ALA A 1 97 ? -8.919 3.910 -8.929 1.00 86.81 97 ALA A C 1
ATOM 773 O O . ALA A 1 97 ? -8.047 3.357 -9.588 1.00 86.81 97 ALA A O 1
ATOM 774 N N . LEU A 1 98 ? -10.215 3.812 -9.249 1.00 86.62 98 LEU A N 1
ATOM 775 C CA . LEU A 1 98 ? -10.686 2.987 -10.367 1.00 86.62 98 LEU A CA 1
ATOM 776 C C . LEU A 1 98 ? -10.256 3.555 -11.726 1.00 86.62 98 LEU A C 1
ATOM 778 O O . LEU A 1 98 ? -9.809 2.806 -12.589 1.00 86.62 98 LEU A O 1
ATOM 782 N N . ILE A 1 99 ? -10.334 4.878 -11.898 1.00 86.38 99 ILE A N 1
ATOM 783 C CA . ILE A 1 99 ? -9.890 5.557 -13.123 1.00 86.38 99 ILE A CA 1
ATOM 784 C C . ILE A 1 99 ? -8.384 5.384 -13.285 1.00 86.38 99 ILE A C 1
ATOM 786 O O . ILE A 1 99 ? -7.921 4.958 -14.338 1.00 86.38 99 ILE A O 1
ATOM 790 N N . VAL A 1 100 ? -7.627 5.677 -12.225 1.00 86.94 100 VAL A N 1
ATOM 791 C CA . VAL A 1 100 ? -6.167 5.538 -12.222 1.00 86.94 100 VAL A CA 1
ATOM 792 C C . VAL A 1 100 ? -5.766 4.091 -12.505 1.00 86.94 100 VAL A C 1
ATOM 794 O O . VAL A 1 100 ? -4.872 3.868 -13.309 1.00 86.94 100 VAL A O 1
ATOM 797 N N . TYR A 1 101 ? -6.460 3.110 -11.922 1.00 86.88 101 TYR A N 1
ATOM 798 C CA . TYR A 1 101 ? -6.213 1.692 -12.174 1.00 86.88 101 TYR A CA 1
ATOM 799 C C . TYR A 1 101 ? -6.412 1.317 -13.646 1.00 86.88 101 TYR A C 1
ATOM 801 O O . TYR A 1 101 ? -5.532 0.693 -14.229 1.00 86.88 101 TYR A O 1
ATOM 809 N N . VAL A 1 102 ? -7.526 1.726 -14.265 1.00 86.94 102 VAL A N 1
ATOM 810 C CA . VAL A 1 102 ? -7.789 1.449 -15.689 1.00 86.94 102 VAL A CA 1
ATOM 811 C C . VAL A 1 102 ? -6.757 2.140 -16.583 1.00 86.94 102 VAL A C 1
ATOM 813 O O . VAL A 1 102 ? -6.212 1.510 -17.484 1.00 86.94 102 VAL A O 1
ATOM 816 N N . LEU A 1 103 ? -6.441 3.412 -16.321 1.00 84.25 103 LEU A N 1
ATOM 817 C CA . LEU A 1 103 ? -5.459 4.164 -17.108 1.00 84.25 103 LEU A CA 1
ATOM 818 C C . LEU A 1 103 ? -4.042 3.582 -16.980 1.00 84.25 103 LEU A C 1
ATOM 820 O O . LEU A 1 103 ? -3.320 3.512 -17.975 1.00 84.25 103 LEU A O 1
ATOM 824 N N . ALA A 1 104 ? -3.655 3.144 -15.781 1.00 83.44 104 ALA A N 1
ATOM 825 C CA . ALA A 1 104 ? -2.374 2.489 -15.541 1.00 83.44 104 ALA A CA 1
ATOM 826 C C . ALA A 1 104 ? -2.317 1.091 -16.178 1.00 83.44 104 ALA A C 1
ATOM 828 O O . ALA A 1 104 ? -1.298 0.734 -16.758 1.00 83.44 104 ALA A O 1
ATOM 829 N N . ALA A 1 105 ? -3.410 0.318 -16.131 1.00 83.31 105 ALA A N 1
ATOM 830 C CA . ALA A 1 105 ? -3.496 -1.004 -16.758 1.00 83.31 105 ALA A CA 1
ATOM 831 C C . ALA A 1 105 ? -3.430 -0.945 -18.292 1.00 83.31 105 ALA A C 1
ATOM 833 O O . ALA A 1 105 ? -2.919 -1.867 -18.918 1.00 83.31 105 ALA A O 1
ATOM 834 N N . CYS A 1 106 ? -3.903 0.148 -18.894 1.00 82.06 106 CYS A N 1
ATOM 835 C CA . CYS A 1 106 ? -3.715 0.428 -20.317 1.00 82.06 106 CYS A CA 1
ATOM 836 C C . CYS A 1 106 ? -2.287 0.891 -20.663 1.00 82.06 106 CYS A C 1
ATOM 838 O O . CYS A 1 106 ? -2.061 1.309 -21.795 1.00 82.06 106 CYS A O 1
ATOM 840 N N . GLU A 1 107 ? -1.357 0.893 -19.698 1.00 76.31 107 GLU A N 1
ATOM 841 C CA . GLU A 1 107 ? 0.033 1.338 -19.859 1.00 76.31 107 GLU A CA 1
ATOM 842 C C . GLU A 1 107 ? 0.140 2.737 -20.484 1.00 76.31 107 GLU A C 1
ATOM 844 O O . GLU A 1 107 ? 1.094 3.073 -21.184 1.00 76.31 107 GLU A O 1
ATOM 849 N N . LEU A 1 108 ? -0.849 3.596 -20.227 1.00 73.88 108 LEU A N 1
ATOM 850 C CA . LEU A 1 108 ? -1.031 4.832 -20.985 1.00 73.88 108 LEU A CA 1
ATOM 851 C C . LEU A 1 108 ? 0.165 5.783 -20.812 1.00 73.88 108 LEU A C 1
ATOM 853 O O . LEU A 1 108 ? 0.554 6.466 -21.752 1.00 73.88 108 LEU A O 1
ATOM 857 N N . PHE A 1 109 ? 0.805 5.771 -19.640 1.00 69.56 109 PHE A N 1
ATOM 858 C CA . PHE A 1 109 ? 2.005 6.560 -19.362 1.00 69.56 109 PHE A CA 1
ATOM 859 C C . PHE A 1 109 ? 3.241 6.101 -20.164 1.00 69.56 109 PHE A C 1
ATOM 861 O O . PHE A 1 109 ? 3.732 6.897 -20.970 1.00 69.56 109 PHE A O 1
ATOM 868 N N . PRO A 1 110 ? 3.735 4.851 -20.037 1.00 66.50 110 PRO A N 1
ATOM 869 C CA . PRO A 1 110 ? 4.870 4.397 -20.838 1.00 66.50 110 PRO A CA 1
ATOM 870 C C . PRO A 1 110 ? 4.560 4.410 -22.338 1.00 66.50 110 PRO A C 1
ATOM 872 O O . PRO A 1 110 ? 5.427 4.809 -23.107 1.00 66.50 110 PRO A O 1
ATOM 875 N N . THR A 1 111 ? 3.329 4.102 -22.762 1.00 68.88 111 THR A N 1
ATOM 876 C CA . THR A 1 111 ? 2.955 4.129 -24.189 1.00 68.88 111 THR A CA 1
ATOM 877 C C . THR A 1 111 ? 2.986 5.546 -24.773 1.00 68.88 111 THR A C 1
ATOM 879 O O . THR A 1 111 ? 3.456 5.738 -25.893 1.00 68.88 111 THR A O 1
ATOM 882 N N . LEU A 1 112 ? 2.542 6.568 -24.026 1.00 70.25 112 LEU A N 1
ATOM 883 C CA . LEU A 1 112 ? 2.632 7.965 -24.472 1.00 70.25 112 LEU A CA 1
ATOM 884 C C . LEU A 1 112 ? 4.084 8.442 -24.595 1.00 70.25 112 LEU A C 1
ATOM 886 O O . LEU A 1 112 ? 4.412 9.161 -25.538 1.00 70.25 112 LEU A O 1
ATOM 890 N N . ILE A 1 113 ? 4.950 8.052 -23.657 1.00 67.25 113 ILE A N 1
ATOM 891 C CA . ILE A 1 113 ? 6.355 8.480 -23.659 1.00 67.25 113 ILE A CA 1
ATOM 892 C C . ILE A 1 113 ? 7.165 7.692 -24.701 1.00 67.25 113 ILE A C 1
ATOM 894 O O . ILE A 1 113 ? 7.987 8.280 -25.400 1.00 67.25 113 ILE A O 1
ATOM 898 N N . GLN A 1 114 ? 6.909 6.390 -24.866 1.00 65.31 114 GLN A N 1
ATOM 899 C CA . GLN A 1 114 ? 7.509 5.558 -25.920 1.00 65.31 114 GLN A CA 1
ATOM 900 C C . GLN A 1 114 ? 7.014 5.935 -27.319 1.00 65.31 114 GLN A C 1
ATOM 902 O O . GLN A 1 114 ? 7.762 5.814 -28.283 1.00 65.31 114 GLN A O 1
ATOM 907 N N . GLY A 1 115 ? 5.783 6.441 -27.444 1.00 63.28 115 GLY A N 1
ATOM 908 C CA . GLY A 1 115 ? 5.244 6.939 -28.711 1.00 63.28 115 GLY A CA 1
ATOM 909 C C . GLY A 1 115 ? 6.034 8.119 -29.290 1.00 63.28 115 GLY A C 1
ATOM 910 O O . GLY A 1 115 ? 5.990 8.350 -30.498 1.00 63.28 115 GLY A O 1
ATOM 911 N N . PHE A 1 116 ? 6.796 8.837 -28.459 1.00 65.94 116 PHE A N 1
ATOM 912 C CA . PHE A 1 116 ? 7.744 9.856 -28.897 1.00 65.94 116 PHE A CA 1
ATOM 913 C C . PHE A 1 116 ? 9.141 9.239 -29.069 1.00 65.94 116 PHE A C 1
ATOM 915 O O . PHE A 1 116 ? 9.966 9.218 -28.150 1.00 65.94 116 PHE A O 1
ATOM 922 N N . TYR A 1 117 ? 9.413 8.748 -30.276 1.00 63.72 117 TYR A N 1
ATOM 923 C CA . TYR A 1 117 ? 10.726 8.238 -30.665 1.00 63.72 117 TYR A CA 1
ATOM 924 C C . TYR A 1 117 ? 11.430 9.219 -31.604 1.00 63.72 117 TYR A C 1
ATOM 926 O O . TYR A 1 117 ? 10.819 9.797 -32.509 1.00 63.72 117 TYR A O 1
ATOM 934 N N . TRP A 1 118 ? 12.738 9.412 -31.413 1.00 51.56 118 TRP A N 1
ATOM 935 C CA . TRP A 1 118 ? 13.534 10.239 -32.318 1.00 51.56 118 TRP A CA 1
ATOM 936 C C . TRP A 1 118 ? 14.320 9.363 -33.294 1.00 51.56 118 TRP A C 1
ATOM 938 O O . TRP A 1 118 ? 15.350 8.785 -32.951 1.00 51.56 118 TRP A O 1
ATOM 948 N N . ARG A 1 119 ? 13.853 9.325 -34.549 1.00 60.31 119 ARG A N 1
ATOM 949 C CA . ARG A 1 119 ? 14.509 8.719 -35.729 1.00 60.31 119 ARG A CA 1
ATOM 950 C C . ARG A 1 119 ? 14.613 7.186 -35.743 1.00 60.31 119 ARG A C 1
ATOM 952 O O . ARG A 1 119 ? 14.533 6.616 -36.827 1.00 60.31 119 ARG A O 1
ATOM 959 N N . SER A 1 120 ? 14.722 6.523 -34.595 1.00 62.19 120 SER A N 1
ATOM 960 C CA . SER A 1 120 ? 14.718 5.059 -34.461 1.00 62.19 120 SER A CA 1
ATOM 961 C C . SER A 1 120 ? 13.945 4.617 -33.209 1.00 62.19 120 SER A C 1
ATOM 963 O O . SER A 1 120 ? 14.020 5.311 -32.197 1.00 62.19 120 SER A O 1
ATOM 965 N N . PRO A 1 121 ? 13.254 3.460 -33.238 1.00 61.97 121 PRO A N 1
ATOM 966 C CA . PRO A 1 121 ? 12.467 2.942 -32.108 1.00 61.97 121 PRO A CA 1
ATOM 967 C C . PRO A 1 121 ? 13.310 2.523 -30.889 1.00 61.97 121 PRO A C 1
ATOM 969 O O . PRO A 1 121 ? 12.761 2.254 -29.829 1.00 61.97 121 PRO A O 1
ATOM 972 N N . GLU A 1 122 ? 14.637 2.479 -31.031 1.00 62.44 122 GLU A N 1
ATOM 973 C CA . GLU A 1 122 ? 15.592 2.270 -29.931 1.00 62.44 122 GLU A CA 1
ATOM 974 C C . GLU A 1 122 ? 15.921 3.565 -29.164 1.00 62.44 122 GLU A C 1
ATOM 976 O O . GLU A 1 122 ? 16.611 3.529 -28.152 1.00 62.44 122 GLU A O 1
ATOM 981 N N . ASN A 1 123 ? 15.462 4.723 -29.655 1.00 61.56 123 ASN A N 1
ATOM 982 C CA . ASN A 1 123 ? 15.781 6.043 -29.111 1.00 61.56 123 ASN A CA 1
ATOM 983 C C . ASN A 1 123 ? 14.499 6.709 -28.586 1.00 61.56 123 ASN A C 1
ATOM 985 O O . ASN A 1 123 ? 14.083 7.785 -29.036 1.00 61.56 123 ASN A O 1
ATOM 989 N N . ASN A 1 124 ? 13.832 6.001 -27.672 1.00 66.12 124 ASN A N 1
ATOM 990 C CA . ASN A 1 124 ? 12.600 6.449 -27.034 1.00 66.12 124 ASN A CA 1
ATOM 991 C C . ASN A 1 124 ? 12.912 7.422 -25.897 1.00 66.12 124 ASN A C 1
ATOM 993 O O . ASN A 1 124 ? 13.923 7.288 -25.203 1.00 66.12 124 ASN A O 1
ATOM 997 N N . LEU A 1 125 ? 12.010 8.378 -25.651 1.00 66.12 125 LEU A N 1
ATOM 998 C CA . LEU A 1 125 ? 12.165 9.322 -24.539 1.00 66.12 125 LEU A CA 1
ATOM 999 C C . LEU A 1 125 ? 12.309 8.621 -23.183 1.00 66.12 125 LEU A C 1
ATOM 1001 O O . LEU A 1 125 ? 13.036 9.136 -22.342 1.00 66.12 125 LEU A O 1
ATOM 1005 N N . VAL A 1 126 ? 11.684 7.450 -22.992 1.00 67.00 126 VAL A N 1
ATOM 1006 C CA . VAL A 1 126 ? 11.817 6.644 -21.765 1.00 67.00 126 VAL A CA 1
ATOM 1007 C C . VAL A 1 126 ? 13.272 6.252 -21.526 1.00 67.00 126 VAL A C 1
ATOM 1009 O O . VAL A 1 126 ? 13.807 6.560 -20.461 1.00 67.00 126 VAL A O 1
ATOM 1012 N N . ASP A 1 127 ? 13.927 5.662 -22.527 1.00 67.94 127 ASP A N 1
ATOM 1013 C CA . ASP A 1 127 ? 15.315 5.194 -22.432 1.00 67.94 127 ASP A CA 1
ATOM 1014 C C . ASP A 1 127 ? 16.285 6.363 -22.224 1.00 67.94 127 ASP A C 1
ATOM 1016 O O . ASP A 1 127 ? 17.254 6.264 -21.466 1.00 67.94 127 ASP A O 1
ATOM 1020 N N . VAL A 1 128 ? 15.990 7.520 -22.826 1.00 71.25 128 VAL A N 1
ATOM 1021 C CA . VAL A 1 128 ? 16.742 8.761 -22.601 1.00 71.25 128 VAL A CA 1
ATOM 1022 C C . VAL A 1 128 ? 16.549 9.265 -21.169 1.00 71.25 128 VAL A C 1
ATOM 1024 O O . VAL A 1 128 ? 17.528 9.565 -20.490 1.00 71.25 128 VAL A O 1
ATOM 1027 N N . THR A 1 129 ? 15.319 9.326 -20.652 1.00 69.75 129 THR A N 1
ATOM 1028 C CA . THR A 1 129 ? 15.091 9.730 -19.255 1.00 69.75 129 THR A CA 1
ATOM 1029 C C . THR A 1 129 ? 15.693 8.752 -18.253 1.00 69.75 129 THR A C 1
ATOM 1031 O O . THR A 1 129 ? 16.269 9.194 -17.258 1.00 69.75 129 THR A O 1
ATOM 1034 N N . GLU A 1 130 ? 15.615 7.443 -18.505 1.00 70.50 130 GLU A N 1
ATOM 1035 C CA . GLU A 1 130 ? 16.190 6.438 -17.615 1.00 70.50 130 GLU A CA 1
ATOM 1036 C C . GLU A 1 130 ? 17.720 6.506 -17.638 1.00 70.50 130 GLU A C 1
ATOM 1038 O O . GLU A 1 130 ? 18.342 6.551 -16.578 1.00 70.50 130 GLU A O 1
ATOM 1043 N N . SER A 1 131 ? 18.340 6.604 -18.815 1.00 68.56 131 SER A N 1
ATOM 1044 C CA . SER A 1 131 ? 19.798 6.738 -18.934 1.00 68.56 131 SER A CA 1
ATOM 1045 C C . SER A 1 131 ? 20.326 8.038 -18.319 1.00 68.56 131 SER A C 1
ATOM 1047 O O . SER A 1 131 ? 21.352 8.006 -17.637 1.00 68.56 131 SER A O 1
ATOM 1049 N N . LEU A 1 132 ? 19.607 9.159 -18.453 1.00 73.25 132 LEU A N 1
ATOM 1050 C CA . LEU A 1 132 ? 19.942 10.417 -17.777 1.00 73.25 132 LEU A CA 1
ATOM 1051 C C . LEU A 1 132 ? 19.834 10.294 -16.251 1.00 73.25 132 LEU A C 1
ATOM 1053 O O . LEU A 1 132 ? 20.749 10.704 -15.537 1.00 73.25 132 LEU A O 1
ATOM 1057 N N . LEU A 1 133 ? 18.762 9.688 -15.732 1.00 72.88 133 LEU A N 1
ATOM 1058 C CA . LEU A 1 133 ? 18.603 9.451 -14.292 1.00 72.88 133 LEU A CA 1
ATOM 1059 C C . LEU A 1 133 ? 19.674 8.498 -13.746 1.00 72.88 133 LEU A C 1
ATOM 1061 O O . LEU A 1 133 ? 20.227 8.742 -12.673 1.00 72.88 133 LEU A O 1
ATOM 1065 N N . GLN A 1 134 ? 20.015 7.445 -14.491 1.00 78.19 134 GLN A N 1
ATOM 1066 C CA . GLN A 1 134 ? 21.090 6.516 -14.138 1.00 78.19 134 GLN A CA 1
ATOM 1067 C C . GLN A 1 134 ? 22.468 7.196 -14.161 1.00 78.19 134 GLN A C 1
ATOM 1069 O O . GLN A 1 134 ? 23.290 6.911 -13.288 1.00 78.19 134 GLN A O 1
ATOM 1074 N N . ALA A 1 135 ? 22.710 8.117 -15.100 1.00 73.06 135 ALA A N 1
ATOM 1075 C CA . ALA A 1 135 ? 23.943 8.900 -15.176 1.00 73.06 135 ALA A CA 1
ATOM 1076 C C . ALA A 1 135 ? 24.074 9.895 -14.008 1.00 73.06 135 ALA A C 1
ATOM 1078 O O . ALA A 1 135 ? 25.156 10.030 -13.434 1.00 73.06 135 ALA A O 1
ATOM 1079 N N . ILE A 1 136 ? 22.971 10.540 -13.610 1.00 76.94 136 ILE A N 1
ATOM 1080 C CA . ILE A 1 136 ? 22.928 11.465 -12.465 1.00 76.94 136 ILE A CA 1
ATOM 1081 C C . ILE A 1 136 ? 23.160 10.718 -11.144 1.00 76.94 136 ILE A C 1
ATOM 1083 O O . ILE A 1 136 ? 23.916 11.188 -10.297 1.00 76.94 136 ILE A O 1
ATOM 1087 N N . PHE A 1 137 ? 22.548 9.542 -10.968 1.00 74.25 137 PHE A N 1
ATOM 1088 C CA . PHE A 1 1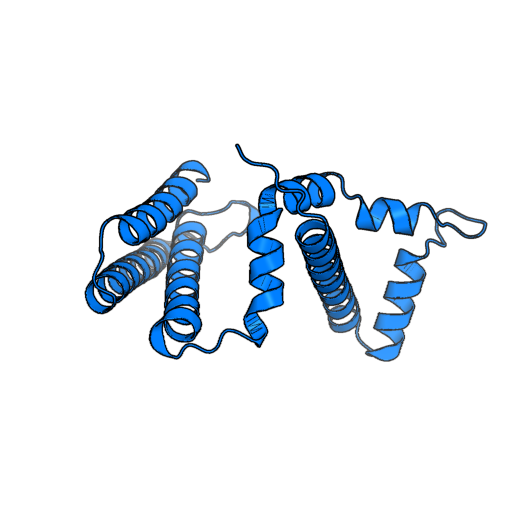37 ? 22.634 8.767 -9.722 1.00 74.25 137 PHE A CA 1
ATOM 1089 C C . PHE A 1 137 ? 23.787 7.749 -9.681 1.00 74.25 137 PHE A C 1
ATOM 1091 O O . PHE A 1 137 ? 23.923 7.038 -8.683 1.00 74.25 137 PHE A O 1
ATOM 1098 N N . GLN A 1 138 ? 24.613 7.660 -10.735 1.00 75.44 138 GLN A N 1
ATOM 1099 C CA . GLN A 1 138 ? 25.779 6.760 -10.845 1.00 75.44 138 GLN A CA 1
ATOM 1100 C C . GLN A 1 138 ? 25.465 5.276 -10.555 1.00 75.44 138 GLN A C 1
ATOM 1102 O O . GLN A 1 138 ? 26.345 4.471 -10.250 1.00 75.44 138 GLN A O 1
ATOM 1107 N N . SER A 1 139 ? 24.191 4.882 -10.619 1.00 79.12 139 SER A N 1
ATOM 1108 C CA . SER A 1 139 ? 23.741 3.544 -10.257 1.00 79.12 139 SER A CA 1
ATOM 1109 C C . SER A 1 139 ? 22.431 3.201 -10.948 1.00 79.12 139 SER A C 1
ATOM 1111 O O . SER A 1 139 ? 21.430 3.904 -10.795 1.00 79.12 139 SER A O 1
ATOM 1113 N N . LYS A 1 140 ? 22.413 2.055 -11.643 1.00 77.12 140 LYS A N 1
ATOM 1114 C CA . LYS A 1 140 ? 21.213 1.545 -12.323 1.00 77.12 140 LYS A CA 1
ATOM 1115 C C . LYS A 1 140 ? 20.020 1.391 -11.381 1.00 77.12 140 LYS A C 1
ATOM 1117 O O . LYS A 1 140 ? 18.923 1.811 -11.713 1.00 77.12 140 LYS A O 1
ATOM 1122 N N . ARG A 1 141 ? 20.238 0.844 -10.178 1.00 79.50 141 ARG A N 1
ATOM 1123 C CA . ARG A 1 141 ? 19.149 0.579 -9.220 1.00 79.50 141 ARG A CA 1
ATOM 1124 C C . ARG A 1 141 ? 18.468 1.864 -8.754 1.00 79.50 141 ARG A C 1
ATOM 1126 O O . ARG A 1 141 ? 17.247 1.912 -8.695 1.00 79.50 141 ARG A O 1
ATOM 1133 N N . TRP A 1 142 ? 19.251 2.894 -8.441 1.00 80.19 142 TRP A N 1
ATOM 1134 C CA . TRP A 1 142 ? 18.717 4.174 -7.977 1.00 80.19 142 TRP A CA 1
ATOM 1135 C C . TRP A 1 142 ? 18.054 4.962 -9.109 1.00 80.19 142 TRP A C 1
ATOM 1137 O O . TRP A 1 142 ? 16.991 5.530 -8.885 1.00 80.19 142 TRP A O 1
ATOM 1147 N N . GLY A 1 143 ? 18.607 4.918 -10.327 1.00 79.69 143 GLY A N 1
ATOM 1148 C CA . GLY A 1 143 ? 17.985 5.532 -11.504 1.00 79.69 143 GLY A CA 1
ATOM 1149 C C . GLY A 1 143 ? 16.593 4.965 -11.798 1.00 79.69 143 GLY A C 1
ATOM 1150 O O . GLY A 1 143 ? 15.630 5.725 -11.886 1.00 79.69 143 GLY A O 1
ATOM 1151 N N . THR A 1 144 ? 16.455 3.634 -11.844 1.00 80.88 144 THR A N 1
ATOM 1152 C CA . THR A 1 144 ? 15.151 2.986 -12.067 1.00 80.88 144 THR A CA 1
ATOM 1153 C C . THR A 1 144 ? 14.179 3.246 -10.907 1.00 80.88 144 THR A C 1
ATOM 1155 O O . THR A 1 144 ? 12.998 3.485 -11.140 1.00 80.88 144 THR A O 1
ATOM 1158 N N . LEU A 1 145 ? 14.647 3.276 -9.650 1.00 83.38 145 LEU A N 1
ATOM 1159 C CA . LEU A 1 145 ? 13.795 3.631 -8.504 1.00 83.38 145 LEU A CA 1
ATOM 1160 C C . LEU A 1 145 ? 13.245 5.058 -8.606 1.00 83.38 145 LEU A C 1
ATOM 1162 O O . LEU A 1 145 ? 12.060 5.274 -8.359 1.00 83.38 145 LEU A O 1
ATOM 1166 N N . VAL A 1 146 ? 14.086 6.028 -8.970 1.00 84.62 146 VAL A N 1
ATOM 1167 C CA . VAL A 1 146 ? 13.661 7.426 -9.131 1.00 84.62 146 VAL A CA 1
ATOM 1168 C C . VAL A 1 146 ? 12.671 7.564 -10.284 1.00 84.62 146 VAL A C 1
ATOM 1170 O O . VAL A 1 146 ? 11.683 8.280 -10.142 1.00 84.62 146 VAL A O 1
ATOM 1173 N N . PHE A 1 147 ? 12.881 6.840 -11.384 1.00 82.44 147 PHE A N 1
ATOM 1174 C CA . PHE A 1 147 ? 11.932 6.798 -12.494 1.00 82.44 147 PHE A CA 1
ATOM 1175 C C . PHE A 1 147 ? 10.547 6.294 -12.049 1.00 82.44 147 PHE A C 1
ATOM 1177 O O . PHE A 1 147 ? 9.541 6.958 -12.289 1.00 82.44 147 PHE A O 1
ATOM 1184 N N . VAL A 1 148 ? 10.493 5.185 -11.302 1.00 83.62 148 VAL A N 1
ATOM 1185 C CA . VAL A 1 148 ? 9.229 4.647 -10.764 1.00 83.62 148 VAL A CA 1
ATOM 1186 C C . VAL A 1 148 ? 8.571 5.622 -9.781 1.00 83.62 148 VAL A C 1
ATOM 1188 O O . VAL A 1 148 ? 7.353 5.790 -9.784 1.00 83.62 148 VAL A O 1
ATOM 1191 N N . LEU A 1 149 ? 9.353 6.306 -8.942 1.00 86.50 149 LEU A N 1
ATOM 1192 C CA . LEU A 1 149 ? 8.814 7.327 -8.039 1.00 86.50 149 LEU A CA 1
ATOM 1193 C C . LEU A 1 149 ? 8.218 8.516 -8.804 1.00 86.50 149 LEU A C 1
ATOM 1195 O O . LEU A 1 149 ? 7.162 9.012 -8.412 1.00 86.50 149 LEU A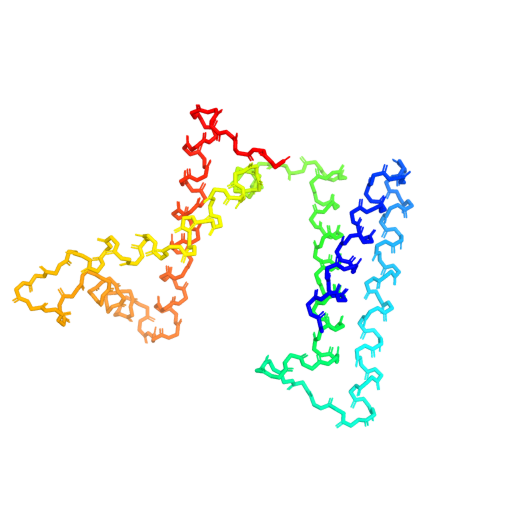 O 1
ATOM 1199 N N . LEU A 1 150 ? 8.853 8.953 -9.894 1.00 85.44 150 LEU A N 1
ATOM 1200 C CA . LEU A 1 150 ? 8.318 10.003 -10.764 1.00 85.44 150 LEU A CA 1
ATOM 1201 C C . LEU A 1 150 ? 6.988 9.587 -11.395 1.00 85.44 150 LEU A C 1
ATOM 1203 O O . LEU A 1 150 ? 6.059 10.393 -11.424 1.00 85.44 150 LEU A O 1
ATOM 1207 N N . GLU A 1 151 ? 6.865 8.335 -11.830 1.00 83.69 151 GLU A N 1
ATOM 1208 C CA . GLU A 1 151 ? 5.605 7.798 -12.344 1.00 83.69 151 GLU A CA 1
ATOM 1209 C C . GLU A 1 151 ? 4.500 7.807 -11.270 1.00 83.69 151 GLU A C 1
ATOM 1211 O O . GLU A 1 151 ? 3.383 8.260 -11.527 1.00 83.69 151 GLU A O 1
ATOM 1216 N N . ILE A 1 152 ? 4.804 7.396 -10.034 1.00 86.56 152 ILE A N 1
ATOM 1217 C CA . ILE A 1 152 ? 3.842 7.455 -8.918 1.00 86.56 152 ILE A CA 1
ATOM 1218 C C . ILE A 1 152 ? 3.393 8.901 -8.659 1.00 86.56 152 ILE A C 1
ATOM 1220 O O . ILE A 1 152 ? 2.202 9.156 -8.457 1.00 86.56 152 ILE A O 1
ATOM 1224 N N . VAL A 1 153 ? 4.323 9.859 -8.684 1.00 88.12 153 VAL A N 1
ATOM 1225 C CA . VAL A 1 153 ? 4.009 11.286 -8.518 1.00 88.12 153 VAL A CA 1
ATOM 1226 C C . VAL A 1 153 ? 3.141 11.790 -9.673 1.00 88.12 153 VAL A C 1
ATOM 1228 O O . VAL A 1 153 ? 2.163 12.497 -9.427 1.00 88.12 153 VAL A O 1
ATOM 1231 N N . PHE A 1 154 ? 3.439 11.392 -10.911 1.00 87.88 154 PHE A N 1
ATOM 1232 C CA . PHE A 1 154 ? 2.626 11.721 -12.080 1.00 87.88 154 PHE A CA 1
ATOM 1233 C C . PHE A 1 154 ? 1.180 11.234 -11.915 1.00 87.88 154 PHE A C 1
ATOM 1235 O O . PHE A 1 154 ? 0.249 12.025 -12.078 1.00 87.88 154 PHE A O 1
ATOM 1242 N N . TRP A 1 155 ? 0.973 9.980 -11.503 1.00 87.31 155 TRP A N 1
ATOM 1243 C CA . TRP A 1 155 ? -0.372 9.449 -11.259 1.00 87.31 155 TRP A CA 1
ATOM 1244 C C . TRP A 1 155 ? -1.084 10.140 -10.091 1.00 87.31 155 TRP A C 1
ATOM 1246 O O . TRP A 1 155 ? -2.285 10.399 -10.185 1.00 87.31 155 TRP A O 1
ATOM 1256 N N . CYS A 1 156 ? -0.366 10.519 -9.028 1.00 86.62 156 CYS A N 1
ATOM 1257 C CA . CYS A 1 156 ? -0.933 11.334 -7.947 1.00 86.62 156 CYS A CA 1
ATOM 1258 C C . CYS A 1 156 ? -1.441 12.691 -8.460 1.00 86.62 156 CYS A C 1
ATOM 1260 O O . CYS A 1 156 ? -2.531 13.131 -8.086 1.00 86.62 156 CYS A O 1
ATOM 1262 N N . LEU A 1 157 ? -0.676 13.350 -9.337 1.00 88.31 157 LEU A N 1
ATOM 1263 C CA . LEU A 1 157 ? -1.062 14.627 -9.941 1.00 88.31 157 LEU A CA 1
ATOM 1264 C C . LEU A 1 157 ? -2.234 14.468 -10.916 1.00 88.31 157 LEU A C 1
ATOM 1266 O O . LEU A 1 157 ? -3.173 15.262 -10.867 1.00 88.31 157 LEU A O 1
ATOM 1270 N N . ALA A 1 158 ? -2.226 13.424 -11.749 1.00 87.44 158 ALA A N 1
ATOM 1271 C CA . ALA A 1 158 ? -3.333 13.104 -12.650 1.00 87.44 158 ALA A CA 1
ATOM 1272 C C . ALA A 1 158 ? -4.634 12.843 -11.870 1.00 87.44 158 ALA A C 1
ATOM 1274 O O . ALA A 1 158 ? -5.694 13.369 -12.221 1.00 87.44 158 ALA A O 1
ATOM 1275 N N . ALA A 1 159 ? -4.550 12.107 -10.758 1.00 87.50 159 ALA A N 1
ATOM 1276 C CA . ALA A 1 159 ? -5.678 11.886 -9.858 1.00 87.50 159 ALA A CA 1
ATOM 1277 C C . ALA A 1 159 ? -6.162 13.188 -9.197 1.00 87.50 159 ALA A C 1
ATOM 1279 O O . ALA A 1 159 ? -7.370 13.390 -9.050 1.00 87.50 159 ALA A O 1
ATOM 1280 N N . GLY A 1 160 ? -5.242 14.091 -8.839 1.00 86.94 16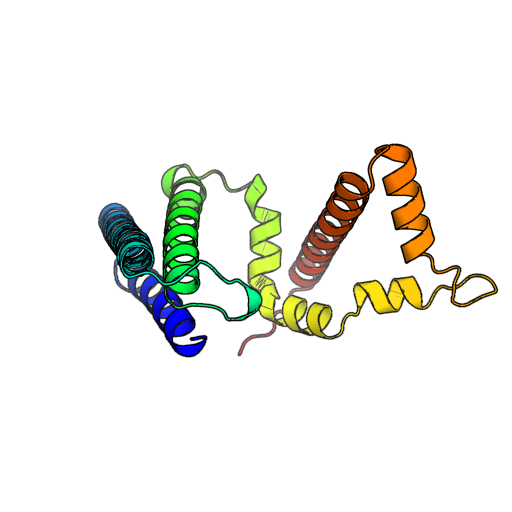0 GLY A N 1
ATOM 1281 C CA . GLY A 1 160 ? -5.562 15.435 -8.353 1.00 86.94 160 GLY A CA 1
ATOM 1282 C C . GLY A 1 160 ? -6.288 16.286 -9.400 1.00 86.94 160 GLY A C 1
ATOM 1283 O O . GLY A 1 160 ? -7.283 16.939 -9.086 1.00 86.94 160 GLY A O 1
ATOM 1284 N N . PHE A 1 161 ? -5.863 16.224 -10.664 1.00 88.12 161 PHE A N 1
ATOM 1285 C CA . PHE A 1 161 ? -6.534 16.909 -11.771 1.00 88.12 161 PHE A CA 1
ATOM 1286 C C . PHE A 1 161 ? -7.962 16.386 -11.992 1.00 88.12 161 PHE A C 1
ATOM 1288 O O . PHE A 1 161 ? -8.899 17.177 -12.110 1.00 88.12 161 PHE A O 1
ATOM 1295 N N . LEU A 1 162 ? -8.148 15.062 -11.974 1.00 87.56 162 LEU A N 1
ATOM 1296 C CA . LEU A 1 162 ? -9.470 14.424 -12.034 1.00 87.56 162 LEU A CA 1
ATOM 1297 C C . LEU A 1 162 ? -10.374 14.879 -10.880 1.00 87.56 162 LEU A C 1
ATOM 1299 O O . LEU A 1 162 ? -11.530 15.243 -11.104 1.00 87.56 162 LEU A O 1
ATOM 1303 N N . HIS A 1 163 ? -9.824 14.940 -9.663 1.00 86.81 163 HIS A N 1
ATOM 1304 C CA . HIS A 1 163 ? -10.527 15.436 -8.480 1.00 86.81 163 HIS A CA 1
ATOM 1305 C C . HIS A 1 163 ? -10.958 16.903 -8.643 1.00 86.81 163 HIS A C 1
ATOM 1307 O O . HIS A 1 163 ? -12.110 17.238 -8.369 1.00 86.81 163 HIS A O 1
ATOM 1313 N N . MET A 1 164 ? -10.080 17.781 -9.147 1.00 86.38 164 MET A N 1
ATOM 1314 C CA . MET A 1 164 ? -10.426 19.184 -9.432 1.00 86.38 164 MET A CA 1
ATOM 1315 C C . MET A 1 164 ? -11.533 19.324 -10.484 1.00 86.38 164 MET A C 1
ATOM 1317 O O . MET A 1 164 ? -12.317 20.268 -10.428 1.00 86.38 164 MET A O 1
ATOM 1321 N N . LYS A 1 165 ? -11.611 18.393 -11.440 1.00 87.19 165 LYS A N 1
ATOM 1322 C CA . LYS A 1 165 ? -12.667 18.349 -12.462 1.00 87.19 165 LYS A CA 1
ATOM 1323 C C . LYS A 1 165 ? -13.963 17.690 -11.980 1.00 87.19 165 LYS A C 1
ATOM 1325 O O . LYS A 1 165 ? -14.940 17.702 -12.720 1.00 87.19 165 LYS A O 1
ATOM 1330 N N . GLY A 1 166 ? -13.990 17.138 -10.765 1.00 83.62 166 GLY A N 1
ATOM 1331 C CA . GLY A 1 166 ? -15.171 16.497 -10.186 1.00 83.62 166 GLY A CA 1
ATOM 1332 C C . GLY A 1 166 ? -15.594 15.199 -10.881 1.00 83.62 166 GLY A C 1
ATOM 1333 O O . GLY A 1 166 ? -16.738 14.776 -10.727 1.00 83.62 166 GLY A O 1
ATOM 1334 N N . VAL A 1 167 ? -14.703 14.575 -11.657 1.00 82.44 167 VAL A N 1
ATOM 1335 C CA . VAL A 1 167 ? -14.998 13.335 -12.383 1.00 82.44 167 VAL A CA 1
ATOM 1336 C C . VAL A 1 167 ? -14.684 12.154 -11.476 1.00 82.44 167 VAL A C 1
ATOM 1338 O O . VAL A 1 167 ? -13.519 11.855 -11.237 1.00 82.44 167 VAL A O 1
ATOM 1341 N N . TYR A 1 168 ? -15.726 11.473 -11.003 1.00 83.12 168 TYR A N 1
ATOM 1342 C CA . TYR A 1 168 ? -15.603 10.271 -10.181 1.00 83.12 168 TYR A CA 1
ATOM 1343 C C . TYR A 1 168 ? -16.361 9.120 -10.833 1.00 83.12 168 TYR A C 1
ATOM 1345 O O . TYR A 1 168 ? -17.563 9.223 -11.082 1.00 83.12 168 TYR A O 1
ATOM 1353 N N . LEU A 1 169 ? -15.668 8.010 -11.074 1.00 77.62 169 LEU A N 1
ATOM 1354 C CA . LEU A 1 169 ? -16.285 6.756 -11.495 1.00 77.62 169 LEU A CA 1
ATOM 1355 C C . LEU A 1 169 ? -16.712 5.982 -10.246 1.00 77.62 169 LEU A C 1
ATOM 1357 O O . LEU A 1 169 ? -15.880 5.642 -9.406 1.00 77.62 169 LEU A O 1
ATOM 1361 N N . LYS A 1 170 ? -18.017 5.738 -10.119 1.00 76.19 170 LYS A N 1
ATOM 1362 C CA . LYS A 1 170 ? -18.605 4.892 -9.073 1.00 76.19 170 LYS A CA 1
ATOM 1363 C C . LYS A 1 170 ? -19.021 3.564 -9.698 1.00 76.19 170 LYS A C 1
ATOM 1365 O O . LYS A 1 170 ? -19.502 3.565 -10.830 1.00 76.19 170 LYS A O 1
ATOM 1370 N N . LEU A 1 171 ? -18.799 2.476 -8.965 1.00 62.09 171 LEU A N 1
ATOM 1371 C CA . LEU A 1 171 ? -19.300 1.145 -9.303 1.00 62.09 171 LEU A CA 1
ATOM 1372 C C . LEU A 1 171 ? -20.695 0.941 -8.703 1.00 62.09 171 LEU A C 1
ATOM 1374 O O . LEU A 1 171 ? -20.911 1.466 -7.583 1.00 62.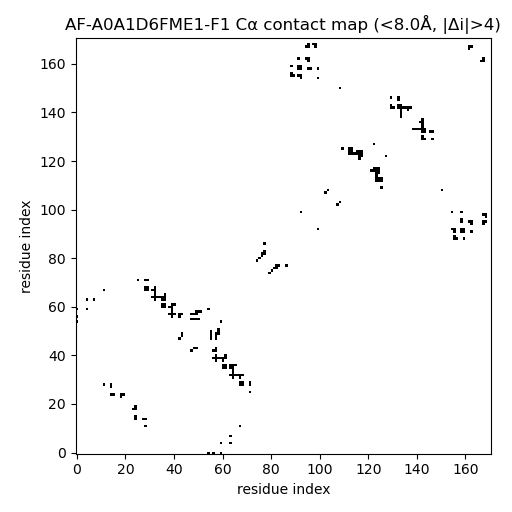09 171 LEU A O 1
#

Nearest PDB structures (foldseek):
  7a0g-assembly1_JJJ  TM=3.265E-01  e=9.580E+00  Serratia marcescens

Secondary structure (DSSP, 8-state):
-HHHHHHHHHHHHHHHHH---HHHHHHHHHHHHHHHHHHHHHHHHTT----TTTT-HHHHHHHHHHHHHHHHHHHIIIIIS---GGGHHHHHHHHTHHHHHHHHHTTHHHHHHHT-BSSSTTSBHHHHHHHHHHHHHTSHHHHHHHHHHHHHHHHHHHHHHHHHTT-----

Radius of gyration: 20.25 Å; Cα contacts (8 Å, |Δi|>4): 144; chains: 1; bounding box: 45×46×56 Å

Foldseek 3Di:
DVVVLVVLVVVLVVLVPPPPDPVVSLVVLLVQLVVLLVVLVVVVVVPDDDDPVVCDSSVSSNVSSVVSVVVSVVCCVCPVVVPCVVCVLVVLCVQAVVVLVVCVVVVVPVCVQLVDADPDSVRTNLVVQLVVLCVVVVHNVRSVVVVVVVVSVVSSVVSVVCVVVVDGDDD